Protein AF-E7C6E5-F1 (afdb_monomer_lite)

Sequence (95 aa):
MTSSSADPLCAAGKITWLQRRWGHGFRDFLIGPPKWICARTDQLLIDDNDTNVDNFRDRGGRAILFPQPWNRNHRLVEDRMGHLRDELRQAVSAG

InterPro domains:
  IPR023214 HAD superfamily [G3DSA:3.40.50.1000] (1-93)

Radius of gyration: 14.7 Å; chains: 1; bounding box: 39×30×31 Å

Foldseek 3Di:
DEEQDVDPVSVVVVLVVQCVVPNVPDDPDDYHDQPLVPQDQPAEAEEQDPVNCVSSVVSNHHYDHQADCPDPNVVCPVPSVVSVVVVVVVSVVVD

Structure (mmCIF, N/CA/C/O backbone):
data_AF-E7C6E5-F1
#
_entry.id   AF-E7C6E5-F1
#
loop_
_atom_site.group_PDB
_atom_site.id
_atom_site.type_symbol
_atom_site.label_atom_id
_atom_site.label_alt_id
_atom_site.label_comp_id
_atom_site.label_asym_id
_atom_site.label_entity_id
_atom_site.label_seq_id
_atom_site.pdbx_PDB_ins_code
_atom_site.Cartn_x
_atom_site.Cartn_y
_atom_site.Cartn_z
_atom_site.occupancy
_atom_site.B_iso_or_equiv
_atom_site.auth_seq_id
_atom_site.auth_comp_id
_atom_site.auth_asym_id
_atom_site.auth_atom_id
_atom_site.pdbx_PDB_model_num
ATOM 1 N N . MET A 1 1 ? 1.495 3.292 4.886 1.00 57.47 1 MET A N 1
ATOM 2 C CA . MET A 1 1 ? 2.437 2.547 5.757 1.00 57.47 1 MET A CA 1
ATOM 3 C C . MET A 1 1 ? 3.437 1.805 4.902 1.00 57.47 1 MET A C 1
ATOM 5 O O . MET A 1 1 ? 3.051 1.259 3.877 1.00 57.47 1 MET A O 1
ATOM 9 N N . THR A 1 2 ? 4.696 1.745 5.318 1.00 62.31 2 THR A N 1
ATOM 10 C CA . THR A 1 2 ? 5.722 0.960 4.620 1.00 62.31 2 THR A CA 1
ATOM 11 C C . THR A 1 2 ? 6.458 0.067 5.611 1.00 62.31 2 THR A C 1
ATOM 13 O O . THR A 1 2 ? 6.701 0.467 6.749 1.00 62.31 2 THR A O 1
ATOM 16 N N . SER A 1 3 ? 6.780 -1.156 5.196 1.00 67.12 3 SER A N 1
ATOM 17 C CA . SER A 1 3 ? 7.583 -2.069 6.005 1.00 67.12 3 SER A CA 1
ATOM 18 C C . SER A 1 3 ? 9.060 -1.772 5.749 1.00 67.12 3 SER A C 1
ATOM 20 O O . SER A 1 3 ? 9.495 -1.708 4.596 1.00 67.12 3 SER A O 1
ATOM 22 N N . SER A 1 4 ? 9.845 -1.524 6.795 1.00 59.03 4 SER A N 1
ATOM 23 C CA . SER A 1 4 ? 11.304 -1.627 6.714 1.00 59.03 4 SER A CA 1
ATOM 24 C C . SER A 1 4 ? 11.680 -3.105 6.617 1.00 59.03 4 SER A C 1
ATOM 26 O O . SER A 1 4 ? 11.064 -3.935 7.283 1.00 59.03 4 SER A O 1
ATOM 28 N N . SER A 1 5 ? 12.691 -3.447 5.814 1.00 60.06 5 SER A N 1
ATOM 29 C CA . SER A 1 5 ? 13.342 -4.751 5.979 1.00 60.06 5 SER A CA 1
ATOM 30 C C . SER A 1 5 ? 13.912 -4.862 7.402 1.00 60.06 5 SER A C 1
ATOM 32 O O . SER A 1 5 ? 13.954 -3.876 8.141 1.00 60.06 5 SER A O 1
ATOM 34 N N . ALA A 1 6 ? 14.382 -6.049 7.793 1.00 60.84 6 ALA A N 1
ATOM 35 C CA . ALA A 1 6 ? 15.029 -6.251 9.095 1.00 60.84 6 ALA A CA 1
ATOM 36 C C . ALA A 1 6 ? 16.310 -5.406 9.294 1.00 60.84 6 ALA A C 1
ATOM 38 O O . ALA A 1 6 ? 16.850 -5.373 10.394 1.00 60.84 6 ALA A O 1
ATOM 39 N N . ASP A 1 7 ? 16.783 -4.719 8.248 1.00 70.88 7 ASP A N 1
ATOM 40 C CA . ASP A 1 7 ? 17.891 -3.771 8.313 1.00 70.88 7 ASP A CA 1
ATOM 41 C C . ASP A 1 7 ? 17.407 -2.395 8.829 1.00 70.88 7 ASP A C 1
ATOM 43 O O . ASP A 1 7 ? 16.594 -1.738 8.160 1.00 70.88 7 ASP A O 1
ATOM 47 N N . PRO A 1 8 ? 17.924 -1.909 9.975 1.00 63.09 8 PRO A N 1
ATOM 48 C CA . PRO A 1 8 ? 17.584 -0.599 10.533 1.00 63.09 8 PRO A CA 1
ATOM 49 C C . PRO A 1 8 ? 17.777 0.580 9.563 1.00 63.09 8 PRO A C 1
ATOM 51 O O . PRO A 1 8 ? 17.029 1.560 9.619 1.00 63.09 8 PRO A O 1
ATOM 54 N N . LEU A 1 9 ? 18.733 0.497 8.632 1.00 76.19 9 LEU A N 1
ATOM 55 C CA . LEU A 1 9 ? 19.020 1.567 7.670 1.00 76.19 9 LEU A CA 1
ATOM 56 C C . LEU A 1 9 ? 17.953 1.681 6.574 1.00 76.19 9 LEU A C 1
ATOM 58 O O . LEU A 1 9 ? 17.778 2.746 5.974 1.00 76.19 9 LEU A O 1
ATOM 62 N N . CYS A 1 10 ? 17.167 0.624 6.355 1.00 77.06 10 CYS A N 1
ATOM 63 C CA . CYS A 1 10 ? 16.052 0.640 5.414 1.00 77.06 10 CYS A CA 1
ATOM 64 C C . CYS A 1 10 ? 14.987 1.674 5.810 1.00 77.06 10 CYS A C 1
ATOM 66 O O . CYS A 1 10 ? 14.392 2.324 4.945 1.00 77.06 10 CYS A O 1
ATOM 68 N N . ALA A 1 11 ? 14.759 1.863 7.114 1.00 79.69 11 ALA A N 1
ATOM 69 C CA . ALA A 1 11 ? 13.838 2.880 7.611 1.00 79.69 11 ALA A CA 1
ATOM 70 C C . ALA A 1 11 ? 14.343 4.296 7.285 1.00 79.69 11 ALA A C 1
ATOM 72 O O . ALA A 1 11 ? 13.588 5.105 6.742 1.00 79.69 11 ALA A O 1
ATOM 73 N N . ALA A 1 12 ? 15.629 4.576 7.521 1.00 86.12 12 ALA A N 1
ATOM 74 C CA . ALA A 1 12 ? 16.237 5.879 7.245 1.00 86.12 12 ALA A CA 1
ATOM 75 C C . ALA A 1 12 ? 16.172 6.258 5.755 1.00 86.12 12 ALA A C 1
ATOM 77 O O . ALA A 1 12 ? 15.839 7.397 5.414 1.00 86.12 12 ALA A O 1
ATOM 78 N N . GLY A 1 13 ? 16.415 5.297 4.856 1.00 87.44 13 GLY A N 1
ATOM 79 C CA . GLY A 1 13 ? 16.290 5.509 3.411 1.00 87.44 13 GLY A CA 1
ATOM 80 C C . GLY A 1 13 ? 14.871 5.904 2.990 1.00 87.44 13 GLY A C 1
ATOM 81 O O . GLY A 1 13 ? 14.688 6.850 2.220 1.00 87.44 13 GLY A O 1
ATOM 82 N N . LYS A 1 14 ? 13.850 5.245 3.553 1.00 87.19 14 LYS A N 1
ATOM 83 C CA . LYS A 1 14 ? 12.441 5.567 3.278 1.00 87.19 14 LYS A CA 1
ATOM 84 C C . LYS A 1 14 ? 12.043 6.936 3.825 1.00 87.19 14 LYS A C 1
ATOM 86 O O . LYS A 1 14 ? 11.404 7.701 3.109 1.00 87.19 14 LYS A O 1
ATOM 91 N N . ILE A 1 15 ? 12.472 7.276 5.042 1.00 88.94 15 ILE A N 1
ATOM 92 C CA . ILE A 1 15 ? 12.252 8.608 5.629 1.00 88.94 15 ILE A CA 1
ATOM 93 C C . ILE A 1 15 ? 12.878 9.684 4.738 1.00 88.94 15 ILE A C 1
ATOM 95 O O . ILE A 1 15 ? 12.218 10.663 4.395 1.00 88.94 15 ILE A O 1
ATOM 99 N N . THR A 1 16 ? 14.118 9.465 4.296 1.00 91.62 16 THR A N 1
ATOM 100 C CA . THR A 1 16 ? 14.837 10.400 3.422 1.00 91.62 16 THR A CA 1
ATOM 101 C C . THR A 1 16 ? 14.101 10.602 2.099 1.00 91.62 16 THR A C 1
ATOM 103 O O . THR A 1 16 ? 13.956 11.734 1.643 1.00 91.62 16 THR A O 1
ATOM 106 N N . TRP A 1 17 ? 13.604 9.527 1.482 1.00 91.81 17 TRP A N 1
ATOM 107 C CA . TRP A 1 17 ? 12.843 9.614 0.236 1.00 91.81 17 TRP A CA 1
ATOM 108 C C . TRP A 1 17 ? 11.542 10.412 0.406 1.00 91.81 17 TRP A C 1
ATOM 110 O O . TRP A 1 17 ? 11.281 11.322 -0.381 1.00 91.81 17 TRP A O 1
ATOM 120 N N . LEU A 1 18 ? 10.774 10.137 1.469 1.00 92.12 18 LEU A N 1
ATOM 121 C CA . LEU A 1 18 ? 9.547 10.877 1.786 1.00 92.12 18 LEU A CA 1
ATOM 122 C C . LEU A 1 18 ? 9.849 12.371 2.009 1.00 92.12 18 LEU A C 1
ATOM 124 O O . LEU A 1 18 ? 9.228 13.236 1.396 1.00 92.12 18 LEU A O 1
ATOM 128 N N . GLN A 1 19 ? 10.854 12.693 2.825 1.00 93.31 19 GLN A N 1
ATOM 129 C CA . GLN A 1 19 ? 11.230 14.080 3.114 1.00 93.31 19 GLN A CA 1
ATOM 130 C C . GLN A 1 19 ? 11.756 14.833 1.886 1.00 93.31 19 GLN A C 1
ATOM 132 O O . GLN A 1 19 ? 11.523 16.029 1.751 1.00 93.31 19 GLN A O 1
ATOM 137 N N . ARG A 1 20 ? 12.439 14.160 0.955 1.00 93.25 20 ARG A N 1
ATOM 138 C CA . ARG A 1 20 ? 12.839 14.779 -0.320 1.00 93.25 20 ARG A CA 1
ATOM 139 C C . ARG A 1 20 ? 11.639 15.087 -1.211 1.00 93.25 20 ARG A C 1
ATOM 141 O O . ARG A 1 20 ? 11.672 16.064 -1.951 1.00 93.25 20 ARG A O 1
ATOM 148 N N . ARG A 1 21 ? 10.594 14.257 -1.159 1.00 94.06 21 ARG A N 1
ATOM 149 C CA . ARG A 1 21 ? 9.412 14.388 -2.019 1.00 94.06 21 ARG A CA 1
ATOM 150 C C . ARG A 1 21 ? 8.390 15.399 -1.496 1.00 94.06 21 ARG A C 1
ATOM 152 O O . ARG A 1 21 ? 7.803 16.104 -2.312 1.00 94.06 21 ARG A O 1
ATOM 159 N N . TRP A 1 22 ? 8.193 15.464 -0.177 1.00 94.38 22 TRP A N 1
ATOM 160 C CA . TRP A 1 22 ? 7.165 16.289 0.479 1.00 94.38 22 TRP A CA 1
ATOM 161 C C . TRP A 1 22 ? 7.720 17.356 1.439 1.00 94.38 22 TRP A C 1
ATOM 163 O O . TRP A 1 22 ? 6.951 18.086 2.055 1.00 94.38 22 TRP A O 1
ATOM 173 N N . GLY A 1 23 ? 9.045 17.483 1.551 1.00 94.12 23 GLY A N 1
ATOM 174 C CA . GLY A 1 23 ? 9.723 18.478 2.383 1.00 94.12 23 GLY A CA 1
ATOM 175 C C . GLY A 1 23 ? 10.319 17.898 3.669 1.00 94.12 23 GLY A C 1
ATOM 176 O O . GLY A 1 23 ? 9.839 16.909 4.226 1.00 94.12 23 GLY A O 1
ATOM 177 N N . HIS A 1 24 ? 11.381 18.534 4.174 1.00 88.62 24 HIS A N 1
ATOM 178 C CA . HIS A 1 24 ? 12.138 18.046 5.336 1.00 88.62 24 HIS A CA 1
ATOM 179 C C . HIS A 1 24 ? 11.290 17.853 6.604 1.00 88.62 24 HIS A C 1
ATOM 181 O O . HIS A 1 24 ? 11.601 16.983 7.420 1.00 88.62 24 HIS A O 1
ATOM 187 N N . GLY A 1 25 ? 10.210 18.623 6.755 1.00 91.62 25 GLY A N 1
ATOM 188 C CA . GLY A 1 25 ? 9.275 18.526 7.876 1.00 91.62 25 GLY A CA 1
ATOM 189 C C . GLY A 1 25 ? 8.214 17.430 7.747 1.00 91.62 25 GLY A C 1
ATOM 190 O O . GLY A 1 25 ? 7.435 17.265 8.676 1.00 91.62 25 GLY A O 1
ATOM 191 N N . PHE A 1 26 ? 8.161 16.678 6.641 1.00 92.81 26 PHE A N 1
ATOM 192 C CA . PHE A 1 26 ? 7.134 15.655 6.444 1.00 92.81 26 PHE A CA 1
ATOM 193 C C . PHE A 1 26 ? 7.229 14.563 7.520 1.00 92.81 26 PHE A C 1
ATOM 195 O O . PHE A 1 26 ? 8.291 13.958 7.720 1.00 92.81 26 PHE A O 1
ATOM 202 N N . ARG A 1 27 ? 6.122 14.335 8.233 1.00 88.81 27 ARG A N 1
ATOM 203 C CA . ARG A 1 27 ? 5.996 13.367 9.338 1.00 88.81 27 ARG A CA 1
ATOM 204 C C . ARG A 1 27 ? 4.730 12.513 9.252 1.00 88.81 27 ARG A C 1
ATOM 206 O O . ARG A 1 27 ? 4.552 11.642 10.096 1.00 88.81 27 ARG A O 1
ATOM 213 N N . ASP A 1 28 ? 3.915 12.694 8.213 1.00 89.56 28 ASP A N 1
ATOM 214 C CA . ASP A 1 28 ? 2.651 11.973 8.016 1.00 89.56 28 ASP A CA 1
ATOM 215 C C . ASP A 1 28 ? 2.907 10.570 7.449 1.00 89.56 28 ASP A C 1
ATOM 217 O O . ASP A 1 28 ? 2.503 10.207 6.343 1.00 89.56 28 ASP A O 1
ATOM 221 N N . PHE A 1 29 ? 3.661 9.769 8.198 1.00 87.25 29 PHE A N 1
ATOM 222 C CA . PHE A 1 29 ? 4.009 8.410 7.831 1.00 87.25 29 PHE A CA 1
ATOM 223 C C . PHE A 1 29 ? 4.088 7.498 9.050 1.00 87.25 29 PHE A C 1
ATOM 225 O O . PHE A 1 29 ? 4.446 7.893 10.154 1.00 87.25 29 PHE A O 1
ATOM 232 N N . LEU A 1 30 ? 3.821 6.221 8.799 1.00 84.56 30 LEU A N 1
ATOM 233 C CA . LEU A 1 30 ? 4.034 5.130 9.740 1.00 84.56 30 LEU A CA 1
ATOM 234 C C . LEU A 1 30 ? 4.934 4.088 9.068 1.00 84.56 30 LEU A C 1
ATOM 236 O O . LEU A 1 30 ? 4.656 3.649 7.941 1.00 84.56 30 LEU A O 1
ATOM 240 N N . ILE A 1 31 ? 6.010 3.707 9.761 1.00 83.56 31 ILE A N 1
ATOM 241 C CA . ILE A 1 31 ? 6.932 2.637 9.364 1.00 83.56 31 ILE A CA 1
ATOM 242 C C . ILE A 1 31 ? 6.764 1.498 10.360 1.00 83.56 31 ILE A C 1
ATOM 244 O O . ILE A 1 31 ? 6.994 1.676 11.552 1.00 83.56 31 ILE A O 1
ATOM 248 N N . GLY A 1 32 ? 6.344 0.336 9.873 1.00 79.25 32 GLY A N 1
ATOM 249 C CA . GLY A 1 32 ? 6.089 -0.815 10.729 1.00 79.25 32 GLY A CA 1
ATOM 250 C C . GLY A 1 32 ? 5.526 -2.012 9.956 1.00 79.25 32 GLY A C 1
ATOM 251 O O . GLY A 1 32 ? 4.904 -1.815 8.908 1.00 79.25 32 GLY A O 1
ATOM 252 N N . PRO A 1 33 ? 5.760 -3.250 10.434 1.00 69.50 33 PRO A N 1
ATOM 253 C CA . PRO A 1 33 ? 5.357 -4.461 9.725 1.00 69.50 33 PRO A CA 1
ATOM 254 C C . PRO A 1 33 ? 3.832 -4.703 9.669 1.00 69.50 33 PRO A C 1
ATOM 256 O O . PRO A 1 33 ? 3.312 -4.830 8.560 1.00 69.50 33 PRO A O 1
ATOM 259 N N . PRO A 1 34 ? 3.070 -4.755 10.781 1.00 81.25 34 PRO A N 1
ATOM 260 C CA . PRO A 1 34 ? 1.647 -5.080 10.706 1.00 81.25 34 PRO A CA 1
ATOM 261 C C . PRO A 1 34 ? 0.799 -3.858 10.328 1.00 81.25 34 PRO A C 1
ATOM 263 O O . PRO A 1 34 ? 0.330 -3.106 11.182 1.00 81.25 34 PRO A O 1
ATOM 266 N N . LYS A 1 35 ? 0.542 -3.690 9.025 1.00 81.00 35 LYS A N 1
ATOM 267 C CA . LYS A 1 35 ? -0.328 -2.620 8.494 1.00 81.00 35 LYS A CA 1
ATOM 268 C C . LYS A 1 35 ? -1.745 -2.669 9.069 1.00 81.00 35 LYS A C 1
ATOM 270 O O . LYS A 1 35 ? -2.401 -1.649 9.242 1.00 81.00 35 LYS A O 1
ATOM 275 N N . TRP A 1 36 ? -2.206 -3.863 9.409 1.00 80.94 36 TRP A N 1
ATOM 276 C CA . TRP A 1 36 ? -3.531 -4.094 9.957 1.00 80.94 36 TRP A CA 1
ATOM 277 C C . TRP A 1 36 ? -3.776 -3.482 11.343 1.00 80.94 36 TRP A C 1
ATOM 279 O O . TRP A 1 36 ? -4.927 -3.395 11.751 1.00 80.94 36 TRP A O 1
ATOM 289 N N . ILE A 1 37 ? -2.750 -3.009 12.063 1.00 85.88 37 ILE A N 1
ATOM 290 C CA . ILE A 1 37 ? -2.950 -2.264 13.322 1.00 85.88 37 ILE A CA 1
ATOM 291 C C . ILE A 1 37 ? -3.735 -0.963 13.083 1.00 85.88 37 ILE A C 1
ATOM 293 O O . ILE A 1 37 ? -4.427 -0.476 13.975 1.00 85.88 37 ILE A O 1
ATOM 297 N N . CYS A 1 38 ? -3.671 -0.413 11.870 1.00 86.31 38 CYS A N 1
ATOM 298 C CA . CYS A 1 38 ? -4.442 0.763 11.477 1.00 86.31 38 CYS A CA 1
ATOM 299 C C . CYS A 1 38 ? -5.833 0.427 10.916 1.00 86.31 38 CYS A C 1
ATOM 301 O O . CYS A 1 38 ? -6.527 1.339 10.472 1.00 86.31 38 CYS A O 1
ATOM 303 N N . ALA A 1 39 ? -6.243 -0.846 10.895 1.00 90.12 39 ALA A N 1
ATOM 304 C CA . ALA A 1 39 ? -7.539 -1.242 10.354 1.00 90.12 39 ALA A CA 1
ATOM 305 C C . ALA A 1 39 ? -8.681 -0.716 11.232 1.00 90.12 39 ALA A C 1
ATOM 307 O O . ALA A 1 39 ? -8.763 -1.018 12.423 1.00 90.12 39 ALA A O 1
ATOM 308 N N . ARG A 1 40 ? -9.546 0.100 10.626 1.00 88.88 40 ARG A N 1
ATOM 309 C CA . ARG A 1 40 ? -10.782 0.649 11.196 1.00 88.88 40 ARG A CA 1
ATOM 310 C C . ARG A 1 40 ? -11.776 0.885 10.062 1.00 88.88 40 ARG A C 1
ATOM 312 O O . ARG A 1 40 ? -11.361 1.045 8.914 1.00 88.88 40 ARG A O 1
ATOM 319 N N . THR A 1 41 ? -13.063 0.953 10.379 1.00 88.00 41 THR A N 1
ATOM 320 C CA . THR A 1 41 ? -14.148 1.086 9.391 1.00 88.00 41 THR A CA 1
ATOM 321 C C . THR A 1 41 ? -14.032 2.340 8.518 1.00 88.00 41 THR A C 1
ATOM 323 O O . THR A 1 41 ? -14.389 2.316 7.341 1.00 88.00 41 THR A O 1
ATOM 326 N N . ASP A 1 42 ? -13.474 3.422 9.057 1.00 88.31 42 ASP A N 1
ATOM 327 C CA . ASP A 1 42 ? -13.239 4.691 8.366 1.00 88.31 42 ASP A CA 1
ATOM 328 C C . ASP A 1 42 ? -11.944 4.704 7.533 1.00 88.31 42 ASP A C 1
ATOM 330 O O . ASP A 1 42 ? -11.791 5.543 6.646 1.00 88.31 42 ASP A O 1
ATOM 334 N N . GLN A 1 43 ? -11.039 3.748 7.744 1.00 90.62 43 GLN A N 1
ATOM 335 C CA . GLN A 1 43 ? -9.713 3.728 7.126 1.00 90.62 43 GLN A CA 1
ATOM 336 C C . GLN A 1 43 ? -9.693 2.934 5.819 1.00 90.62 43 GLN A C 1
ATOM 338 O O . GLN A 1 43 ? -10.324 1.882 5.694 1.00 90.62 43 GLN A O 1
ATOM 343 N N . LEU A 1 44 ? -8.913 3.433 4.858 1.00 93.50 44 LEU A N 1
ATOM 344 C CA . LEU A 1 44 ? -8.689 2.806 3.559 1.00 93.50 44 LEU A CA 1
ATOM 345 C C . LEU A 1 44 ? -7.202 2.487 3.371 1.00 93.50 44 LEU A C 1
ATOM 347 O O . LEU A 1 44 ? -6.359 3.384 3.365 1.00 93.50 44 LEU A O 1
ATOM 351 N N . LEU A 1 45 ? -6.883 1.211 3.168 1.00 94.94 45 LEU A N 1
ATOM 352 C CA . LEU A 1 45 ? -5.556 0.758 2.758 1.00 94.94 45 LEU A CA 1
ATOM 353 C C . LEU A 1 45 ? -5.488 0.606 1.232 1.00 94.94 45 LEU A C 1
ATOM 355 O O . LEU A 1 45 ? -6.336 -0.047 0.636 1.00 94.94 45 LEU A O 1
ATOM 359 N N . ILE A 1 46 ? -4.441 1.137 0.602 1.00 95.75 46 ILE A N 1
ATOM 360 C CA . ILE A 1 46 ? -4.073 0.804 -0.782 1.00 95.75 46 ILE A CA 1
ATOM 361 C C . ILE A 1 46 ? -2.719 0.098 -0.715 1.00 95.75 46 ILE A C 1
ATOM 363 O O . ILE A 1 46 ? -1.732 0.705 -0.298 1.00 95.75 46 ILE A O 1
ATOM 367 N N . ASP A 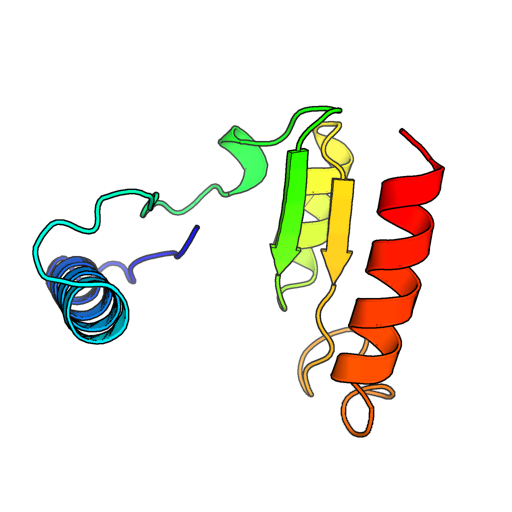1 47 ? -2.684 -1.180 -1.085 1.00 95.25 47 ASP A N 1
ATOM 368 C CA . ASP A 1 47 ? -1.489 -2.029 -1.026 1.00 95.25 47 ASP A CA 1
ATOM 369 C C . ASP A 1 47 ? -1.438 -2.935 -2.249 1.00 95.25 47 ASP A C 1
ATOM 371 O O . ASP A 1 47 ? -2.474 -3.295 -2.795 1.00 95.25 47 ASP A O 1
ATOM 375 N N . ASP A 1 48 ? -0.250 -3.340 -2.668 1.00 95.75 48 ASP A N 1
ATOM 376 C CA . ASP A 1 48 ? -0.055 -4.271 -3.779 1.00 95.75 48 ASP A CA 1
ATOM 377 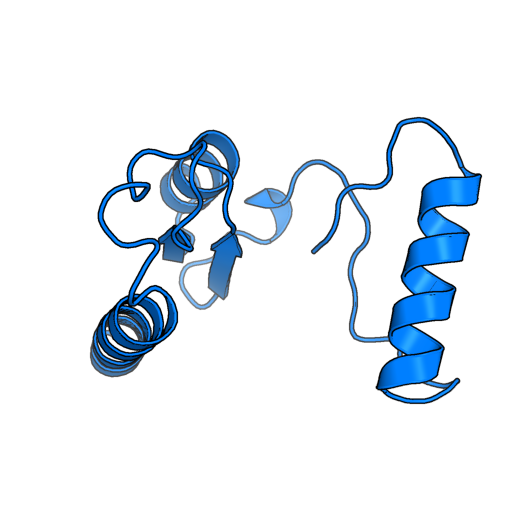C C . ASP A 1 48 ? 0.101 -5.734 -3.333 1.00 95.75 48 ASP A C 1
ATOM 379 O O . ASP A 1 48 ? 0.248 -6.621 -4.171 1.00 95.75 48 ASP A O 1
ATOM 383 N N . ASN A 1 49 ? 0.081 -6.002 -2.028 1.00 95.56 49 ASN A N 1
ATOM 384 C CA . ASN A 1 49 ? 0.248 -7.339 -1.474 1.00 95.56 49 ASN A CA 1
ATOM 385 C C . ASN A 1 49 ? -1.102 -7.936 -1.045 1.00 95.56 49 ASN A C 1
ATOM 387 O O . ASN A 1 49 ? -1.769 -7.380 -0.169 1.00 95.56 49 ASN A O 1
ATOM 391 N N . ASP A 1 50 ? -1.469 -9.090 -1.615 1.00 97.19 50 ASP A N 1
ATOM 392 C CA . ASP A 1 50 ? -2.738 -9.781 -1.337 1.00 97.19 50 ASP A CA 1
ATOM 393 C C . ASP A 1 50 ? -2.949 -10.024 0.164 1.00 97.19 50 ASP A C 1
ATOM 395 O O . ASP A 1 50 ? -3.959 -9.607 0.729 1.00 97.19 50 ASP A O 1
ATOM 399 N N . THR A 1 51 ? -1.951 -10.602 0.838 1.00 94.75 51 THR A N 1
ATOM 400 C CA . THR A 1 51 ? -2.011 -10.933 2.267 1.00 94.75 51 THR A CA 1
ATOM 401 C C . THR A 1 51 ? -2.212 -9.700 3.147 1.00 94.75 51 THR A C 1
ATOM 403 O O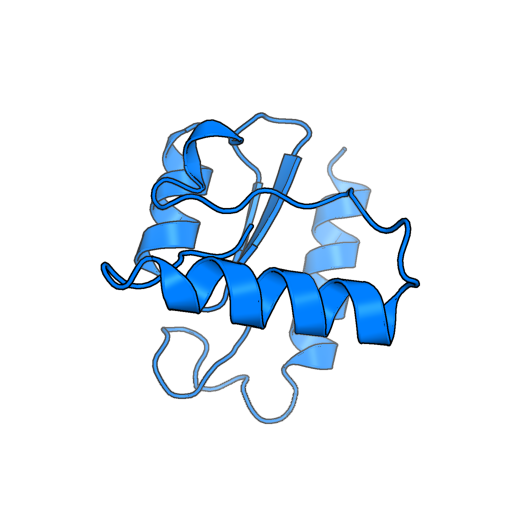 . THR A 1 51 ? -2.935 -9.769 4.140 1.00 94.75 51 THR A O 1
ATOM 406 N N . ASN A 1 52 ? -1.593 -8.562 2.823 1.00 93.50 52 ASN A N 1
ATOM 407 C CA . ASN A 1 52 ? -1.805 -7.318 3.570 1.00 93.50 52 ASN A CA 1
ATOM 408 C C . ASN A 1 52 ? -3.234 -6.798 3.405 1.00 93.50 52 ASN A C 1
ATOM 410 O O . ASN A 1 52 ? -3.837 -6.373 4.390 1.00 93.50 52 ASN A O 1
ATOM 414 N N . VAL A 1 53 ? -3.757 -6.823 2.176 1.00 95.44 53 VAL A N 1
ATOM 415 C CA . VAL A 1 53 ? -5.120 -6.379 1.859 1.00 95.44 53 VAL A CA 1
ATOM 416 C C . VAL A 1 53 ? -6.143 -7.239 2.589 1.00 95.44 53 VAL A C 1
ATOM 418 O O . VAL A 1 53 ? -7.035 -6.696 3.241 1.00 95.44 53 VAL A O 1
ATOM 421 N N . ASP A 1 54 ? -5.984 -8.558 2.529 1.00 95.50 54 ASP A N 1
ATOM 422 C CA . ASP A 1 54 ? -6.910 -9.500 3.154 1.00 95.50 54 ASP A CA 1
ATOM 423 C C . ASP A 1 54 ? -6.871 -9.351 4.682 1.00 95.50 54 ASP A C 1
ATOM 425 O O . ASP A 1 54 ? -7.900 -9.098 5.303 1.00 95.50 54 ASP A O 1
ATOM 429 N N . ASN A 1 55 ? -5.676 -9.298 5.286 1.00 93.69 55 ASN A N 1
ATOM 430 C CA . ASN A 1 55 ? -5.536 -9.061 6.728 1.00 93.69 55 ASN A CA 1
ATOM 431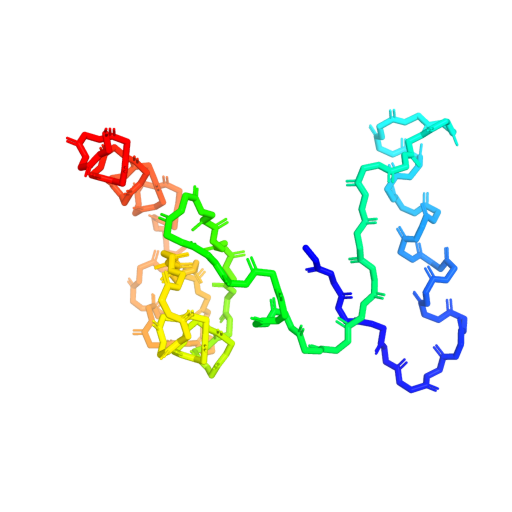 C C . ASN A 1 55 ? -6.140 -7.734 7.210 1.00 93.69 55 ASN A C 1
ATOM 433 O O . ASN A 1 55 ? -6.567 -7.649 8.365 1.00 93.69 55 ASN A O 1
ATOM 437 N N . PHE A 1 56 ? -6.100 -6.686 6.382 1.00 94.81 56 PHE A N 1
ATOM 438 C CA . PHE A 1 56 ? -6.670 -5.381 6.720 1.00 94.81 56 PHE A CA 1
ATOM 439 C C . PHE A 1 56 ? -8.202 -5.419 6.675 1.00 94.81 56 PHE A C 1
ATOM 441 O O . PHE A 1 56 ? -8.849 -4.873 7.570 1.00 94.81 56 PHE A O 1
ATOM 448 N N . ARG A 1 57 ? -8.771 -6.117 5.682 1.00 94.69 57 ARG A N 1
ATOM 449 C CA . ARG A 1 57 ? -10.218 -6.360 5.555 1.00 94.69 57 ARG A CA 1
ATOM 450 C C . ARG A 1 57 ? -10.757 -7.205 6.704 1.00 94.69 57 ARG A C 1
ATOM 452 O O . ARG A 1 57 ? -11.733 -6.808 7.333 1.00 94.69 57 ARG A O 1
ATOM 459 N N . ASP A 1 58 ? -10.066 -8.290 7.049 1.00 94.62 58 ASP A N 1
ATOM 460 C CA . ASP A 1 58 ? -10.459 -9.208 8.129 1.00 94.62 58 ASP A CA 1
ATOM 461 C C . ASP A 1 58 ? -10.550 -8.525 9.503 1.00 94.62 58 ASP A C 1
ATOM 463 O O . ASP A 1 58 ? -11.243 -8.994 10.402 1.00 94.62 58 ASP A O 1
ATOM 467 N N . ARG A 1 59 ? -9.861 -7.392 9.678 1.00 94.25 59 ARG A N 1
ATOM 468 C CA . ARG A 1 59 ? -9.876 -6.582 10.907 1.00 94.25 59 ARG A CA 1
ATOM 469 C C . ARG A 1 59 ? -10.813 -5.374 10.828 1.00 94.25 59 ARG A C 1
ATOM 471 O O . ARG A 1 59 ? -10.705 -4.461 11.640 1.00 94.25 59 ARG A O 1
ATOM 478 N N . GLY A 1 60 ? -11.735 -5.371 9.866 1.00 92.38 60 GLY A N 1
ATOM 479 C CA . GLY A 1 60 ? -12.780 -4.355 9.726 1.00 92.38 60 GLY A CA 1
ATOM 480 C C . GLY A 1 60 ? -12.338 -3.078 9.011 1.00 92.38 60 GLY A C 1
ATOM 481 O O . GLY A 1 60 ? -13.071 -2.091 9.028 1.00 92.38 60 GLY A O 1
ATOM 482 N N . GLY A 1 61 ? -11.152 -3.075 8.398 1.00 92.62 61 GLY A N 1
ATOM 483 C CA . GLY A 1 61 ? -10.694 -1.986 7.544 1.00 92.62 61 GLY A CA 1
ATOM 484 C C . GLY A 1 61 ? -11.181 -2.121 6.103 1.00 92.62 61 GLY A C 1
ATOM 485 O O . GLY A 1 61 ? -11.479 -3.215 5.630 1.00 92.62 61 GLY A O 1
ATOM 486 N N . ARG A 1 62 ? -11.209 -1.015 5.356 1.00 94.69 62 ARG A N 1
ATOM 487 C CA . ARG A 1 62 ? -11.402 -1.059 3.898 1.00 94.69 62 ARG A CA 1
ATOM 488 C C . ARG A 1 62 ? -10.042 -1.163 3.219 1.00 94.69 62 ARG A C 1
ATOM 490 O O . ARG A 1 62 ? -9.081 -0.536 3.661 1.00 94.69 62 ARG A O 1
ATOM 497 N N . ALA A 1 63 ? -9.935 -1.935 2.141 1.00 95.38 63 ALA A N 1
ATOM 498 C CA . ALA A 1 63 ? -8.681 -2.040 1.397 1.00 95.38 63 ALA A CA 1
ATOM 499 C C . ALA A 1 63 ? -8.897 -2.253 -0.104 1.00 95.38 63 ALA A C 1
ATOM 501 O O . ALA A 1 63 ? -9.798 -2.999 -0.494 1.00 95.38 63 ALA A O 1
ATOM 502 N N . ILE A 1 64 ? -8.029 -1.649 -0.916 1.00 97.06 64 ILE A N 1
ATOM 503 C CA . ILE A 1 64 ? -7.948 -1.776 -2.374 1.00 97.06 64 ILE A CA 1
ATOM 504 C C . ILE A 1 64 ? -6.621 -2.455 -2.715 1.00 97.06 64 ILE A C 1
ATOM 506 O O . ILE A 1 64 ? -5.557 -2.001 -2.282 1.00 97.06 64 ILE A O 1
ATOM 510 N N . LEU A 1 65 ? -6.681 -3.530 -3.505 1.00 97.81 65 LEU A N 1
ATOM 511 C CA . LEU A 1 65 ? -5.484 -4.191 -4.016 1.00 97.81 65 LEU A CA 1
ATOM 512 C C . LEU A 1 65 ? -5.001 -3.487 -5.286 1.00 97.81 65 LEU A C 1
ATOM 514 O O . LEU A 1 65 ? -5.603 -3.613 -6.352 1.00 97.81 65 LEU A O 1
ATOM 518 N N . PHE A 1 66 ? -3.886 -2.774 -5.182 1.00 98.00 66 PHE A N 1
ATOM 519 C CA . PHE A 1 66 ? -3.294 -2.080 -6.315 1.00 98.00 66 PHE A CA 1
ATOM 520 C C . PHE A 1 66 ? -2.682 -3.081 -7.317 1.00 98.00 66 PHE A C 1
ATOM 522 O O . PHE A 1 66 ? -1.842 -3.885 -6.911 1.00 98.00 66 PHE A O 1
ATOM 529 N N . PRO A 1 67 ? -3.043 -3.052 -8.616 1.00 98.19 67 PRO A N 1
ATOM 530 C CA . PRO A 1 67 ? -2.580 -4.041 -9.587 1.00 98.19 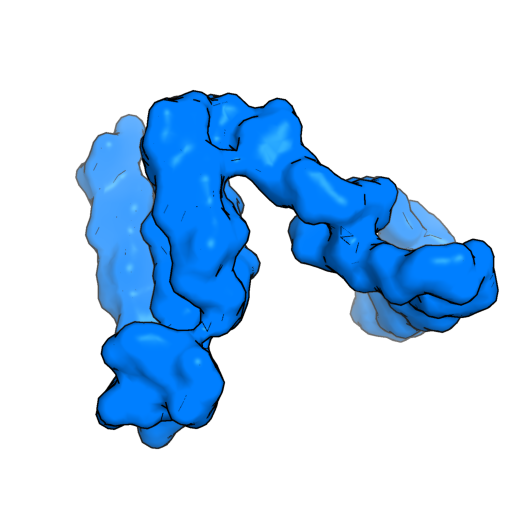67 PRO A CA 1
ATOM 531 C C . PRO A 1 67 ? -1.060 -4.059 -9.764 1.00 98.19 67 PRO A C 1
ATOM 533 O O . PRO A 1 67 ? -0.440 -3.037 -10.081 1.00 98.19 67 PRO A O 1
ATOM 536 N N . GLN A 1 68 ? -0.467 -5.242 -9.606 1.00 97.69 68 GLN A N 1
ATOM 537 C CA . GLN A 1 68 ? 0.942 -5.512 -9.893 1.00 97.69 68 GLN A CA 1
ATOM 538 C C . GLN A 1 68 ? 1.111 -6.914 -10.495 1.00 97.69 68 GLN A C 1
ATOM 540 O O . GLN A 1 68 ? 0.284 -7.785 -10.231 1.00 97.69 68 GLN A O 1
ATOM 545 N N . PRO A 1 69 ? 2.185 -7.174 -11.270 1.00 97.81 69 PRO A N 1
ATOM 546 C CA . PRO A 1 69 ? 2.395 -8.467 -11.929 1.00 97.81 69 PRO A CA 1
ATOM 547 C C . PRO A 1 69 ? 2.387 -9.690 -10.999 1.00 97.81 69 PRO A C 1
ATOM 549 O O . PRO A 1 69 ? 2.140 -10.799 -11.459 1.00 97.81 69 PRO A O 1
ATOM 552 N N . TRP A 1 70 ? 2.677 -9.493 -9.711 1.00 97.25 70 TRP A N 1
ATOM 553 C CA . TRP A 1 70 ? 2.812 -10.553 -8.709 1.00 97.25 70 TRP A CA 1
ATOM 554 C C . TRP A 1 70 ? 1.550 -10.832 -7.886 1.00 97.25 70 TRP A C 1
ATOM 556 O O . TRP A 1 70 ? 1.572 -11.765 -7.089 1.00 97.25 70 TRP A O 1
ATOM 566 N N . ASN A 1 71 ? 0.481 -10.043 -8.030 1.00 98.25 71 ASN A N 1
ATOM 567 C CA . ASN A 1 71 ? -0.729 -10.187 -7.213 1.00 98.25 71 ASN A CA 1
ATOM 568 C C . ASN A 1 71 ? -1.938 -10.664 -8.025 1.00 98.25 71 ASN A C 1
ATOM 570 O O . ASN A 1 71 ? -1.887 -10.744 -9.254 1.00 98.25 71 ASN A O 1
ATOM 574 N N . ARG A 1 72 ? -3.062 -10.973 -7.366 1.00 97.75 72 ARG A N 1
ATOM 575 C CA . ARG A 1 72 ? -4.262 -11.486 -8.067 1.00 97.75 72 ARG A CA 1
ATOM 576 C C . ARG A 1 72 ? -4.848 -10.513 -9.102 1.00 97.75 72 ARG A C 1
ATOM 578 O O . ARG A 1 72 ? -5.550 -10.949 -10.009 1.00 97.75 72 ARG A O 1
ATOM 585 N N . ASN A 1 73 ? -4.510 -9.223 -9.019 1.00 97.56 73 ASN A N 1
ATOM 586 C CA . ASN A 1 73 ? -4.907 -8.191 -9.979 1.00 97.56 73 ASN A CA 1
ATOM 587 C C . ASN A 1 73 ? -3.911 -8.032 -11.146 1.00 97.56 73 ASN A C 1
ATOM 589 O O . ASN A 1 73 ? -4.012 -7.067 -11.903 1.00 97.56 73 ASN A O 1
ATOM 593 N N . HIS A 1 74 ? -2.979 -8.971 -11.352 1.00 97.31 74 HIS A N 1
ATOM 594 C CA . HIS A 1 74 ? -1.950 -8.893 -12.399 1.00 97.31 74 HIS A CA 1
ATOM 595 C C . HIS A 1 74 ? -2.487 -8.636 -13.822 1.00 97.31 74 HIS A C 1
ATOM 597 O O . HIS A 1 74 ? -1.794 -8.046 -14.647 1.00 97.31 74 HIS A O 1
ATOM 603 N N . ARG A 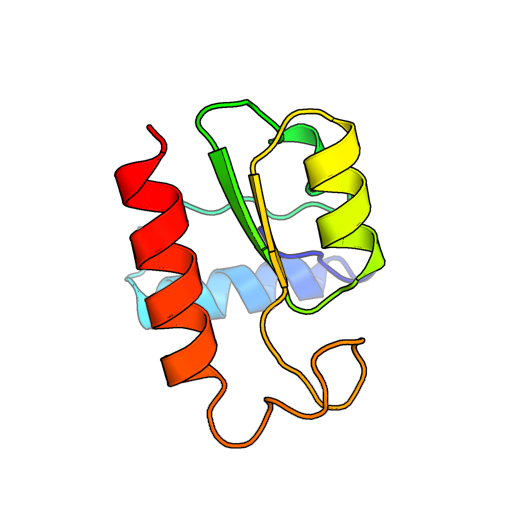1 75 ? -3.729 -9.036 -14.127 1.00 97.81 75 ARG A N 1
ATOM 604 C CA . ARG A 1 75 ? -4.378 -8.789 -15.432 1.00 97.81 75 ARG A CA 1
ATOM 605 C C . ARG A 1 75 ? -4.760 -7.324 -15.664 1.00 97.81 75 ARG A C 1
ATOM 607 O O . ARG A 1 75 ? -5.019 -6.941 -16.794 1.00 97.81 75 ARG A O 1
ATOM 614 N N . LEU A 1 76 ? -4.798 -6.515 -14.606 1.00 96.94 76 LEU A N 1
ATOM 615 C CA . LEU A 1 76 ? -5.197 -5.104 -14.628 1.00 96.94 76 LEU A CA 1
ATOM 616 C C . LEU A 1 76 ? -3.987 -4.155 -14.614 1.00 96.94 76 LEU A C 1
ATOM 618 O O . LEU A 1 76 ? -4.135 -2.951 -14.438 1.00 96.94 76 LEU A O 1
ATOM 622 N N . VAL A 1 77 ? -2.772 -4.689 -14.759 1.00 96.69 77 VAL A N 1
ATOM 623 C CA . VAL A 1 77 ? -1.512 -3.938 -14.639 1.00 96.69 77 VAL A CA 1
ATOM 624 C C . VAL A 1 77 ? -1.379 -2.830 -15.688 1.00 96.69 77 VAL A C 1
ATOM 626 O O . VAL A 1 77 ? -0.802 -1.780 -15.379 1.00 96.69 77 VAL A O 1
ATOM 629 N N . GLU A 1 78 ? -1.914 -3.047 -16.894 1.00 97.19 78 GLU A N 1
ATOM 630 C CA . GLU A 1 78 ? -1.892 -2.071 -17.993 1.00 97.19 78 GLU A CA 1
ATOM 631 C C . GLU A 1 78 ? -2.708 -0.814 -17.663 1.00 97.19 78 GLU A C 1
ATOM 633 O O . GLU A 1 78 ? -2.227 0.294 -17.888 1.00 97.19 78 GLU A O 1
ATOM 638 N N . ASP A 1 79 ? -3.874 -0.968 -17.024 1.00 96.62 79 ASP A N 1
ATOM 639 C CA . ASP A 1 79 ? -4.722 0.145 -16.573 1.00 96.62 79 ASP A CA 1
ATOM 640 C C . ASP A 1 79 ? -4.908 0.175 -15.045 1.00 96.62 79 ASP A C 1
ATOM 642 O O . ASP A 1 79 ? -6.003 0.314 -14.492 1.00 96.62 79 ASP A O 1
ATOM 646 N N . ARG A 1 80 ? -3.794 0.072 -14.316 1.00 96.38 80 ARG A N 1
ATOM 647 C CA . ARG A 1 80 ? -3.815 0.069 -12.844 1.00 96.38 80 ARG A CA 1
ATOM 648 C C . ARG A 1 80 ? -4.401 1.349 -12.236 1.00 96.38 80 ARG A C 1
ATOM 650 O O . ARG A 1 80 ? -4.982 1.315 -11.154 1.00 96.38 80 ARG A O 1
ATOM 657 N N . MET A 1 81 ? -4.246 2.481 -12.929 1.00 97.06 81 MET A N 1
ATOM 658 C CA . MET A 1 81 ? -4.764 3.776 -12.482 1.00 97.06 81 MET A CA 1
ATOM 659 C C . MET A 1 81 ? -6.247 3.956 -12.805 1.00 97.06 81 MET A C 1
ATOM 661 O O . MET A 1 81 ? -6.919 4.692 -12.083 1.00 97.06 81 MET A O 1
ATOM 665 N N . GLY A 1 82 ? -6.765 3.352 -13.880 1.00 96.94 82 GLY A N 1
ATOM 666 C CA . GLY A 1 82 ? -8.205 3.251 -14.124 1.00 96.94 82 GLY A CA 1
ATOM 667 C C . GLY A 1 82 ? -8.873 2.414 -13.042 1.00 96.94 82 GLY A C 1
ATOM 668 O O . GLY A 1 82 ? -9.730 2.932 -12.329 1.00 96.94 82 GLY A O 1
ATOM 669 N N . HIS A 1 83 ? -8.356 1.206 -12.796 1.00 95.69 83 HIS A N 1
ATOM 670 C CA . HIS A 1 83 ? -8.846 0.338 -11.722 1.00 95.69 83 HIS A CA 1
ATOM 671 C C . HIS A 1 83 ? -8.855 1.039 -10.354 1.00 95.69 83 HIS A C 1
ATOM 673 O O . HIS A 1 83 ? -9.876 1.053 -9.673 1.00 95.69 83 HIS A O 1
ATOM 679 N N . LEU A 1 84 ? -7.750 1.694 -9.970 1.00 96.00 84 LEU A N 1
ATOM 680 C CA . LEU A 1 84 ? -7.689 2.425 -8.701 1.00 96.00 84 LEU A CA 1
ATOM 681 C C . LEU A 1 84 ? -8.733 3.553 -8.620 1.00 96.00 84 LEU A C 1
ATOM 683 O O . LEU A 1 84 ? -9.321 3.766 -7.563 1.00 96.00 84 LEU A O 1
ATOM 687 N N . ARG A 1 85 ? -8.963 4.293 -9.712 1.00 96.31 85 ARG A N 1
ATOM 688 C CA . ARG A 1 85 ? -9.965 5.371 -9.738 1.00 96.31 85 ARG A CA 1
ATOM 689 C C . ARG A 1 85 ? -11.378 4.832 -9.540 1.00 96.31 85 ARG A C 1
ATOM 691 O O . ARG A 1 85 ? -12.152 5.460 -8.819 1.00 96.31 85 ARG A O 1
ATOM 698 N N . ASP A 1 86 ? -11.703 3.700 -10.151 1.00 96.00 86 ASP A N 1
ATOM 699 C CA . ASP A 1 86 ? -13.027 3.093 -10.029 1.00 96.00 86 ASP A CA 1
ATOM 700 C C . ASP A 1 86 ? -13.268 2.540 -8.620 1.00 96.00 86 ASP A C 1
ATOM 702 O O . ASP A 1 86 ? -14.307 2.826 -8.023 1.00 96.00 86 ASP A O 1
ATOM 706 N N . GLU A 1 87 ? -12.274 1.870 -8.033 1.00 95.25 87 GLU A N 1
ATOM 707 C CA . GLU A 1 87 ? -12.322 1.409 -6.639 1.00 95.25 87 GLU A CA 1
ATOM 708 C C . GLU A 1 87 ? -12.467 2.580 -5.651 1.00 95.25 87 GLU A C 1
ATOM 710 O O . GLU A 1 87 ? -13.271 2.526 -4.719 1.00 95.25 87 GLU A O 1
ATOM 715 N N . LEU A 1 88 ? -11.732 3.680 -5.864 1.00 94.06 88 LEU A N 1
ATOM 716 C CA . LEU A 1 88 ? -11.828 4.874 -5.017 1.00 94.06 88 LEU A CA 1
ATOM 717 C C . LEU A 1 88 ? -13.212 5.522 -5.086 1.00 94.06 88 LEU A C 1
ATOM 719 O O . LEU A 1 88 ? -13.741 5.928 -4.053 1.00 94.06 88 LEU A O 1
ATOM 723 N N . ARG A 1 89 ? -13.814 5.609 -6.277 1.00 93.88 89 ARG A N 1
ATOM 724 C CA . ARG A 1 89 ? -15.180 6.133 -6.435 1.00 93.88 89 ARG A CA 1
ATOM 725 C C . ARG A 1 89 ? -16.177 5.311 -5.626 1.00 93.88 89 ARG A C 1
ATOM 727 O O . ARG A 1 89 ? -16.965 5.885 -4.884 1.00 93.88 89 ARG A O 1
ATOM 734 N N . GLN A 1 90 ? -16.092 3.985 -5.709 1.00 89.06 90 GLN A N 1
ATOM 735 C CA . GLN A 1 90 ? -16.964 3.086 -4.951 1.00 89.06 90 GLN A CA 1
ATOM 736 C C . GLN A 1 90 ? -16.745 3.214 -3.438 1.00 89.06 90 GLN A C 1
ATOM 738 O O . GLN A 1 90 ? -17.710 3.287 -2.680 1.00 89.06 90 GLN A O 1
ATOM 743 N N . ALA A 1 91 ? -15.489 3.306 -2.992 1.00 84.81 91 ALA A N 1
ATOM 744 C CA . ALA A 1 91 ? -15.154 3.440 -1.576 1.00 84.81 91 ALA A CA 1
ATOM 745 C C . ALA A 1 91 ? -15.635 4.768 -0.963 1.00 84.81 91 ALA A C 1
ATOM 747 O O . ALA A 1 91 ? -16.005 4.794 0.211 1.00 84.81 91 ALA A O 1
ATOM 748 N N . VAL A 1 92 ? -15.635 5.857 -1.739 1.00 80.00 92 VAL A N 1
ATOM 749 C CA . VAL A 1 92 ? -16.132 7.174 -1.303 1.00 80.00 92 VAL A CA 1
ATOM 750 C C . VAL A 1 92 ? -17.660 7.229 -1.305 1.00 80.00 92 VAL A C 1
ATOM 752 O O . VAL A 1 92 ? -18.230 7.855 -0.424 1.00 80.00 92 VAL A O 1
ATOM 755 N N . SER A 1 93 ? -18.337 6.558 -2.242 1.00 72.75 93 SER A N 1
ATOM 756 C CA . SER A 1 93 ? -19.809 6.508 -2.280 1.00 72.75 93 SER A CA 1
ATOM 757 C C . SER A 1 93 ? -20.445 5.618 -1.204 1.00 72.75 93 SER A C 1
ATOM 759 O O . SER A 1 93 ? -21.653 5.694 -1.003 1.00 72.75 93 SER A O 1
ATOM 761 N N . ALA A 1 94 ? -19.665 4.756 -0.547 1.00 60.34 94 ALA A N 1
ATOM 762 C CA . ALA A 1 94 ? -20.141 3.804 0.459 1.00 60.34 94 ALA A CA 1
ATOM 763 C C . ALA A 1 94 ? -19.980 4.278 1.920 1.00 60.34 94 ALA A C 1
ATOM 765 O O . ALA A 1 94 ? -20.264 3.501 2.832 1.00 60.34 94 ALA A O 1
ATOM 766 N N . GLY A 1 95 ? -19.482 5.499 2.152 1.00 54.59 95 GLY A N 1
ATOM 767 C CA . GLY A 1 95 ? -19.329 6.115 3.479 1.00 54.59 95 GLY A CA 1
ATOM 768 C C . GLY A 1 95 ? -20.138 7.395 3.596 1.00 54.59 95 GLY A C 1
ATOM 769 O O . GLY A 1 95 ? -20.555 7.694 4.734 1.00 54.59 95 GLY A O 1
#

Secondary structure (DSSP, 8-state):
-BPPPSSHHHHHHHHHHHHHHH-TT-----B-S-GGGG--TT-EEEES-HHHHHHHHHTT-EEEE---TTSTTGGGSTTHHHHHHHHHHHHHHT-

pLDDT: mean 88.4, std 11.08, range [54.59, 98.25]

Organism: NCBI:txid710747